Protein AF-A0A2V8M0C8-F1 (afdb_monomer)

Foldseek 3Di:
DDDDDDDPPPPPPPVPDDPPPDPPPPPQPPPPDDDPPPDPDDDDDGDDADDDPLEAEEELDPPDPVQVVVVVVVQVCCCVPPVDHHYHDDDDGQEYAYTDACPRPVQCVVCVVVVHDDPPDDDQQGWDWDDDRGYTYTHGHHD

Nearest PDB structures (foldseek):
  3edi-assembly1_A  TM=5.613E-01  e=1.002E+00  Homo sapiens
  4c1t-assembly1_A  TM=4.215E-01  e=2.223E+00  Bifidobacterium animalis subsp. lactis Bl-04
  6y3x-assembly1_A  TM=4.688E-01  e=8.395E+00  Francisella tularensis subsp. novicida

Radius of gyration: 25.69 Å; Cα contacts (8 Å, |Δi|>4): 165; chains: 1; bounding box: 78×62×47 Å

Solvent-accessible surface area (backbone atoms only — not comparable to full-atom values): 9338 Å² total; per-residue (Å²): 136,83,87,88,93,82,89,86,80,77,84,78,74,77,82,78,76,85,83,81,74,73,80,76,76,76,74,80,73,81,73,84,84,84,62,86,77,73,68,97,75,84,81,92,72,92,78,60,65,78,88,52,94,57,35,28,35,32,58,64,47,85,82,41,65,63,42,49,48,56,51,48,54,52,34,52,50,36,32,76,76,68,70,41,85,64,49,83,48,86,82,85,56,81,29,34,35,37,33,30,48,48,86,39,70,64,45,44,51,55,36,49,75,70,74,42,78,79,70,96,74,64,54,59,91,25,71,48,81,46,81,40,62,55,39,34,39,43,27,35,56,52,134

Secondary structure (DSSP, 8-state):
------SSSSSSSSSSS------------------SSPPS-----S--PPP-TTEEEEESSTT-HHHHHHHHHHHHHHHHHH-----B--S--SEEEEEEETTSHHHHHHHHHTTPPPPS---TT-EEEEE-SS-EEEEES--

pLDDT: mean 81.33, std 18.42, range [39.75, 96.88]

Sequence (143 aa):
MTATLSRTLILQTAIMCTFAFGFVSSRAQSSNIQVIPKPKQVNASDGRFEIGRDTRIVLADTKSVEDRFAAQDLIDDLKATADLALSIGKGKPRRPIVIGRLELPSVTQALRRNGVEPPATLNDEGYVLLVSPNEVVVAGSNN

Structure (mmCIF, N/CA/C/O backbone):
data_AF-A0A2V8M0C8-F1
#
_entry.id   AF-A0A2V8M0C8-F1
#
loop_
_atom_site.group_PDB
_atom_site.id
_atom_site.type_symbol
_atom_site.label_atom_id
_atom_site.label_alt_id
_atom_site.label_comp_id
_atom_site.label_asym_id
_atom_site.label_entity_id
_atom_site.label_seq_id
_atom_site.pdbx_PDB_ins_code
_atom_site.Cartn_x
_atom_site.Cartn_y
_atom_site.Cartn_z
_atom_site.occupancy
_atom_site.B_iso_or_equiv
_atom_site.auth_seq_id
_atom_site.auth_comp_id
_atom_site.auth_asym_id
_atom_site.auth_atom_id
_atom_site.pdbx_PDB_model_num
ATOM 1 N N . MET A 1 1 ? -68.019 -42.591 32.280 1.00 39.75 1 MET A N 1
ATOM 2 C CA . MET A 1 1 ? -67.398 -42.603 30.942 1.00 39.75 1 MET A CA 1
ATOM 3 C C . MET A 1 1 ? -66.961 -41.182 30.610 1.00 39.75 1 MET A C 1
ATOM 5 O O . MET A 1 1 ? -67.784 -40.284 30.679 1.00 39.75 1 MET A O 1
ATOM 9 N N . THR A 1 2 ? -65.652 -41.033 30.366 1.00 40.06 2 THR A N 1
ATOM 10 C CA . THR A 1 2 ? -64.933 -39.963 29.637 1.00 40.06 2 THR A CA 1
ATOM 11 C C . THR A 1 2 ? -65.055 -38.497 30.080 1.00 40.06 2 THR A C 1
ATOM 13 O O . THR A 1 2 ? -65.943 -37.760 29.665 1.00 40.06 2 THR A O 1
ATOM 16 N N . ALA A 1 3 ? -64.034 -38.077 30.835 1.00 46.00 3 ALA A N 1
ATOM 17 C CA . ALA A 1 3 ? -63.491 -36.719 30.893 1.00 46.00 3 ALA A CA 1
ATOM 18 C C . ALA A 1 3 ? -63.003 -36.235 29.511 1.00 46.00 3 ALA A C 1
ATOM 20 O O . ALA A 1 3 ? -62.731 -37.078 28.660 1.00 46.00 3 ALA A O 1
ATOM 21 N N . THR A 1 4 ? -62.834 -34.917 29.312 1.00 42.06 4 THR A N 1
ATOM 22 C CA . THR A 1 4 ? -61.597 -34.257 28.807 1.00 42.06 4 THR A CA 1
ATOM 23 C C . THR A 1 4 ? -61.849 -32.745 28.665 1.00 42.06 4 THR A C 1
ATOM 25 O O . THR A 1 4 ? -62.233 -32.252 27.608 1.00 42.06 4 THR A O 1
ATOM 28 N N . LEU A 1 5 ? -61.621 -31.999 29.747 1.00 52.59 5 LEU A N 1
ATOM 29 C CA . LEU A 1 5 ? -61.611 -30.534 29.791 1.00 52.59 5 LEU A CA 1
ATOM 30 C C . LEU A 1 5 ? -60.154 -30.099 29.996 1.00 52.59 5 LEU A C 1
ATOM 32 O O . LEU A 1 5 ? -59.734 -29.909 31.128 1.00 52.59 5 LEU A O 1
ATOM 36 N N . SER A 1 6 ? -59.336 -30.091 28.939 1.00 53.47 6 SER A N 1
ATOM 37 C CA . SER A 1 6 ? -57.934 -29.618 28.967 1.00 53.47 6 SER A CA 1
ATOM 38 C C . SER A 1 6 ? -57.330 -29.679 27.568 1.00 53.47 6 SER A C 1
ATOM 40 O O . SER A 1 6 ? -56.636 -30.630 27.216 1.00 53.47 6 SER A O 1
ATOM 42 N N . ARG A 1 7 ? -57.615 -28.688 26.721 1.00 49.62 7 ARG A N 1
ATOM 43 C CA . ARG A 1 7 ? -56.920 -28.591 25.428 1.00 49.62 7 ARG A CA 1
ATOM 44 C C . ARG A 1 7 ? -56.766 -27.171 24.892 1.00 49.62 7 ARG A C 1
ATOM 46 O O . ARG A 1 7 ? -56.553 -26.990 23.701 1.00 49.62 7 ARG A O 1
ATOM 53 N N . THR A 1 8 ? -56.834 -26.174 25.772 1.00 49.59 8 THR A N 1
ATOM 54 C CA . THR A 1 8 ? -56.840 -24.759 25.361 1.00 49.59 8 THR A CA 1
ATOM 55 C C . THR A 1 8 ? -55.961 -23.869 26.240 1.00 49.59 8 THR A C 1
ATOM 57 O O . THR A 1 8 ? -56.199 -22.672 26.316 1.00 49.59 8 THR A O 1
ATOM 60 N N . LEU A 1 9 ? -54.952 -24.428 26.925 1.00 48.19 9 LEU A N 1
ATOM 61 C CA . LEU A 1 9 ? -54.100 -23.631 27.823 1.00 48.19 9 LEU A CA 1
ATOM 62 C C . LEU A 1 9 ? -52.606 -24.003 27.838 1.00 48.19 9 LEU A C 1
ATOM 64 O O . LEU A 1 9 ? -51.875 -23.530 28.698 1.00 48.19 9 LEU A O 1
ATOM 68 N N . ILE A 1 10 ? -52.137 -24.835 26.900 1.00 48.81 10 ILE A N 1
ATOM 69 C CA . ILE A 1 10 ? -50.725 -25.280 26.849 1.00 48.81 10 ILE A CA 1
ATOM 70 C C . ILE A 1 10 ? -49.980 -24.727 25.617 1.00 48.81 10 ILE A C 1
ATOM 72 O O . ILE A 1 10 ? -48.761 -24.814 25.539 1.00 48.81 10 ILE A O 1
ATOM 76 N N . LEU A 1 11 ? -50.672 -24.082 24.669 1.00 41.47 11 LEU A N 1
ATOM 77 C CA . LEU A 1 11 ? -50.028 -23.584 23.444 1.00 41.47 11 LEU A CA 1
ATOM 78 C C . LEU A 1 11 ? -49.551 -22.118 23.516 1.00 41.47 11 LEU A C 1
ATOM 80 O O . LEU A 1 11 ? -48.867 -21.668 22.606 1.00 41.47 11 LEU A O 1
ATOM 84 N N . GLN A 1 12 ? -49.896 -21.358 24.563 1.00 44.31 12 GLN A N 1
ATOM 85 C CA . GLN A 1 12 ? -49.611 -19.910 24.616 1.00 44.31 12 GLN A CA 1
ATOM 86 C C . GLN A 1 12 ? -48.418 -19.510 25.499 1.00 44.31 12 GLN A C 1
ATOM 88 O O . GLN A 1 12 ? -47.977 -18.367 25.434 1.00 44.31 12 GLN A O 1
ATOM 93 N N . THR A 1 13 ? -47.840 -20.426 26.278 1.00 46.75 13 THR A N 1
ATOM 94 C CA . THR A 1 13 ? -46.754 -20.118 27.232 1.00 46.75 13 THR A CA 1
ATOM 95 C C . THR A 1 13 ? -45.347 -20.489 26.754 1.00 46.75 13 THR A C 1
ATOM 97 O O . THR A 1 13 ? -44.389 -20.283 27.490 1.00 46.75 13 THR A O 1
ATOM 100 N N . ALA A 1 14 ? -45.180 -20.963 25.514 1.00 45.12 14 ALA A N 1
ATOM 101 C CA . ALA A 1 14 ? -43.869 -21.323 24.950 1.00 45.12 14 ALA A CA 1
ATOM 102 C C . ALA A 1 14 ? -43.267 -20.266 23.996 1.00 45.12 14 ALA A C 1
ATOM 104 O O . ALA A 1 14 ? -42.253 -20.525 23.359 1.00 45.12 14 ALA A O 1
ATOM 105 N N . ILE A 1 15 ? -43.872 -19.075 23.889 1.00 50.75 15 ILE A N 1
ATOM 106 C CA . ILE A 1 15 ? -43.391 -17.963 23.032 1.00 50.75 15 ILE A CA 1
ATOM 107 C C . ILE A 1 15 ? -42.717 -16.856 23.880 1.00 50.75 15 ILE A C 1
ATOM 109 O O . ILE A 1 15 ? -42.346 -15.795 23.392 1.00 50.75 15 ILE A O 1
ATOM 113 N N . MET A 1 16 ? -42.527 -17.105 25.178 1.00 42.62 16 MET A N 1
ATOM 114 C CA . MET A 1 16 ? -42.054 -16.128 26.164 1.00 42.62 16 MET A CA 1
ATOM 115 C C . MET A 1 16 ? -40.768 -16.598 26.858 1.00 42.62 16 MET A C 1
ATOM 117 O O . MET A 1 16 ? -40.671 -16.572 28.072 1.00 42.62 16 MET A O 1
ATOM 121 N N . CYS A 1 17 ? -39.773 -17.065 26.103 1.00 42.91 17 CYS A N 1
ATOM 122 C CA . CYS A 1 17 ? -38.407 -17.231 26.607 1.00 42.91 17 CYS A CA 1
ATOM 123 C C . CYS A 1 17 ? -37.427 -17.324 25.435 1.00 42.91 17 CYS A C 1
ATOM 125 O O . CYS A 1 17 ? -37.729 -17.923 24.408 1.00 42.91 17 CYS A O 1
ATOM 127 N N . THR A 1 18 ? -36.214 -16.808 25.635 1.00 49.06 18 THR A N 1
ATOM 128 C CA . THR A 1 18 ? -35.023 -16.983 24.779 1.00 49.06 18 THR A CA 1
ATOM 129 C C . THR A 1 18 ? -34.942 -16.172 23.477 1.00 49.06 18 THR A C 1
ATOM 131 O O . THR A 1 18 ? -34.614 -16.691 22.421 1.00 49.06 18 THR A O 1
ATOM 134 N N . PHE A 1 19 ? -35.082 -14.848 23.575 1.00 46.75 19 PHE A N 1
ATOM 135 C CA . PHE A 1 19 ? -34.327 -13.933 22.701 1.00 46.75 19 PHE A CA 1
ATOM 136 C C . PHE A 1 19 ? -33.451 -12.994 23.543 1.00 46.75 19 PHE A C 1
ATOM 138 O O . PHE A 1 19 ? -33.439 -11.780 23.382 1.00 46.75 19 PHE A O 1
ATOM 145 N N . ALA A 1 20 ? -32.693 -13.573 24.478 1.00 48.53 20 ALA A N 1
ATOM 146 C CA . ALA A 1 20 ? -31.532 -12.910 25.060 1.00 48.53 20 ALA A CA 1
ATOM 147 C C . ALA A 1 20 ? -30.376 -13.014 24.052 1.00 48.53 20 ALA A C 1
ATOM 149 O O . ALA A 1 20 ? -29.411 -13.747 24.258 1.00 48.53 20 ALA A O 1
ATOM 150 N N . PHE A 1 21 ? -30.513 -12.335 22.909 1.00 48.72 21 PHE A N 1
ATOM 151 C CA . PHE A 1 21 ? -29.407 -12.154 21.977 1.00 48.72 21 PHE A CA 1
ATOM 152 C C . PHE A 1 21 ? -28.472 -11.133 22.624 1.00 48.72 21 PHE A C 1
ATOM 154 O O . PHE A 1 21 ? -28.662 -9.922 22.519 1.00 48.72 21 PHE A O 1
ATOM 161 N N . GLY A 1 22 ? -27.528 -11.642 23.416 1.00 45.94 22 GLY A N 1
ATOM 162 C CA . GLY A 1 22 ? -26.479 -10.837 24.013 1.00 45.94 22 GLY A CA 1
ATOM 163 C C . GLY A 1 22 ? -25.733 -10.114 22.902 1.00 45.94 22 GLY A C 1
ATOM 164 O O . GLY A 1 22 ? -25.060 -10.745 22.089 1.00 45.94 22 GLY A O 1
ATOM 165 N N . PHE A 1 23 ? -25.862 -8.789 22.864 1.00 52.56 23 PHE A N 1
ATOM 166 C CA . PHE A 1 23 ? -24.933 -7.939 22.140 1.00 52.56 23 PHE A CA 1
ATOM 167 C C . PHE A 1 23 ? -23.566 -8.134 22.793 1.00 52.56 23 PHE A C 1
ATOM 169 O O . PHE A 1 23 ? -23.246 -7.528 23.815 1.00 52.56 23 PHE A O 1
ATOM 176 N N . VAL A 1 24 ? -22.772 -9.045 22.233 1.00 57.25 24 VAL A N 1
ATOM 177 C CA . VAL A 1 24 ? -21.339 -9.098 22.494 1.00 57.25 24 VAL A CA 1
ATOM 178 C C . VAL A 1 24 ? -20.780 -7.804 21.921 1.00 57.25 24 VAL A C 1
ATOM 180 O O . VAL A 1 24 ? -20.574 -7.677 20.717 1.00 57.25 24 VAL A O 1
ATOM 183 N N . SER A 1 25 ? -20.599 -6.807 22.784 1.00 55.97 25 SER A N 1
ATOM 184 C CA . SER A 1 25 ? -19.828 -5.618 22.454 1.00 55.97 25 SER A CA 1
ATOM 185 C C . SER A 1 25 ? -18.397 -6.068 22.186 1.00 55.97 25 SER A C 1
ATOM 187 O O . SER A 1 25 ? -17.631 -6.307 23.122 1.00 55.97 25 SER A O 1
ATOM 189 N N . SER A 1 26 ? -18.032 -6.212 20.911 1.00 59.09 26 SER A N 1
ATOM 190 C CA . SER A 1 26 ? -16.633 -6.317 20.511 1.00 59.09 26 SER A CA 1
ATOM 191 C C . SER A 1 26 ? -15.929 -5.065 21.018 1.00 59.09 26 SER A C 1
ATOM 193 O O . SER A 1 26 ? -16.155 -3.969 20.508 1.00 59.09 26 SER A O 1
ATOM 195 N N . ARG A 1 27 ? -15.114 -5.203 22.069 1.00 50.19 27 ARG A N 1
ATOM 196 C CA . ARG A 1 27 ? -14.213 -4.130 22.490 1.00 50.19 27 ARG A CA 1
ATOM 197 C C . ARG A 1 27 ? -13.295 -3.839 21.310 1.00 50.19 27 ARG A C 1
ATOM 199 O O . ARG A 1 27 ? -12.479 -4.688 20.958 1.00 50.19 27 ARG A O 1
ATOM 206 N N . ALA A 1 28 ? -13.444 -2.658 20.713 1.00 53.03 28 ALA A N 1
ATOM 207 C CA . ALA A 1 28 ? -12.452 -2.101 19.812 1.00 53.03 28 ALA A CA 1
ATOM 208 C C . ALA A 1 28 ? -11.118 -2.095 20.566 1.00 53.03 28 ALA A C 1
ATOM 210 O O . ALA A 1 28 ? -10.932 -1.384 21.556 1.00 53.03 28 ALA A O 1
ATOM 211 N N . GLN A 1 29 ? -10.226 -2.998 20.178 1.00 51.94 29 GLN A N 1
ATOM 212 C CA . GLN A 1 29 ? -8.886 -3.052 20.721 1.00 51.94 29 GLN A CA 1
ATOM 213 C C . GLN A 1 29 ? -8.153 -1.871 20.097 1.00 51.94 29 GLN A C 1
ATOM 215 O O . GLN A 1 29 ? -7.758 -1.955 18.938 1.00 51.94 29 GLN A O 1
ATOM 220 N N . SER A 1 30 ? -8.033 -0.758 20.831 1.00 51.03 30 SER A N 1
ATOM 221 C CA . SER A 1 30 ? -7.221 0.382 20.400 1.00 51.03 30 SER A CA 1
ATOM 222 C C . SER A 1 30 ? -5.801 -0.106 20.144 1.00 51.03 30 SER A C 1
ATOM 224 O O . SER A 1 30 ? -5.008 -0.282 21.070 1.00 51.03 30 SER A O 1
ATOM 226 N N . SER A 1 31 ? -5.487 -0.369 18.881 1.00 61.66 31 SER A N 1
ATOM 227 C CA . SER A 1 31 ? -4.138 -0.666 18.440 1.00 61.66 31 SER A CA 1
ATOM 228 C C . SER A 1 31 ? -3.320 0.605 18.621 1.00 61.66 31 SER A C 1
ATOM 230 O O . SER A 1 31 ? -3.578 1.612 17.961 1.00 61.66 31 SER A O 1
ATOM 232 N N . ASN A 1 32 ? -2.357 0.582 19.540 1.00 74.62 32 ASN A N 1
ATOM 233 C CA . ASN A 1 32 ? -1.359 1.637 19.641 1.00 74.62 32 ASN A CA 1
ATOM 234 C C . ASN A 1 32 ? -0.449 1.524 18.405 1.00 74.62 32 ASN A C 1
ATOM 236 O O . ASN A 1 32 ? 0.434 0.671 18.355 1.00 74.62 32 ASN A O 1
ATOM 240 N N . ILE A 1 33 ? -0.756 2.298 17.360 1.00 83.81 33 ILE A N 1
ATOM 241 C CA . ILE A 1 33 ? 0.000 2.305 16.104 1.00 83.81 33 ILE A CA 1
ATOM 242 C C . ILE A 1 33 ? 1.272 3.128 16.331 1.00 83.81 33 ILE A C 1
ATOM 244 O O . ILE A 1 33 ? 1.219 4.357 16.395 1.00 83.81 33 ILE A O 1
ATOM 248 N N . GLN A 1 34 ? 2.415 2.450 16.449 1.00 89.56 34 GLN A N 1
ATOM 249 C CA . GLN A 1 34 ? 3.726 3.082 16.567 1.00 89.56 34 GLN A CA 1
ATOM 250 C C . GLN A 1 34 ? 4.455 3.023 15.221 1.00 89.56 34 GLN A C 1
ATOM 252 O O . GLN A 1 34 ? 4.838 1.952 14.763 1.00 89.56 34 GLN A O 1
ATOM 257 N N . VAL A 1 35 ? 4.657 4.186 14.599 1.00 89.00 35 VAL A N 1
ATOM 258 C CA . VAL A 1 35 ? 5.412 4.340 13.345 1.00 89.00 35 VAL A CA 1
ATOM 259 C C . VAL A 1 35 ? 6.532 5.350 13.574 1.00 89.00 35 VAL A C 1
ATOM 261 O O . VAL A 1 35 ? 6.305 6.402 14.180 1.00 89.00 35 VAL A O 1
ATOM 264 N N . ILE A 1 36 ? 7.742 5.008 13.125 1.00 90.62 36 ILE A N 1
ATOM 265 C CA . ILE A 1 36 ? 8.953 5.822 13.261 1.00 90.62 36 ILE A CA 1
ATOM 266 C C . ILE A 1 36 ? 9.601 5.949 11.871 1.00 90.62 36 ILE A C 1
ATOM 268 O O . ILE A 1 36 ? 9.871 4.914 11.265 1.00 90.62 36 ILE A O 1
ATOM 272 N N . PRO A 1 37 ? 9.893 7.168 11.375 1.00 88.56 37 PRO A N 1
ATOM 273 C CA . PRO A 1 37 ? 9.579 8.475 11.962 1.00 88.56 37 PRO A CA 1
ATOM 274 C C . PRO A 1 37 ? 8.077 8.717 12.157 1.00 88.56 37 PRO A C 1
ATOM 276 O O . PRO A 1 37 ? 7.244 8.087 11.508 1.00 88.56 37 PRO A O 1
ATOM 279 N N . LYS A 1 38 ? 7.724 9.634 13.070 1.00 89.94 38 LYS A N 1
ATOM 280 C CA . LYS A 1 38 ? 6.318 9.919 13.376 1.00 89.94 38 LYS A CA 1
ATOM 281 C C . LYS A 1 38 ? 5.620 10.498 12.130 1.00 89.94 38 LYS A C 1
ATOM 283 O O . LYS A 1 38 ? 6.058 11.539 11.638 1.00 89.94 38 LYS A O 1
ATOM 288 N N . PRO A 1 39 ? 4.526 9.886 11.648 1.00 90.25 39 PRO A N 1
ATOM 289 C CA . PRO A 1 39 ? 3.759 10.412 10.521 1.00 90.25 39 PRO A CA 1
ATOM 290 C C . PRO A 1 39 ? 3.132 11.774 10.843 1.00 90.25 39 PRO A C 1
ATOM 292 O O . PRO A 1 39 ? 2.790 12.064 11.994 1.00 90.25 39 PRO A O 1
ATOM 295 N N . LYS A 1 40 ? 2.932 12.602 9.807 1.00 89.88 40 LYS A N 1
ATOM 296 C CA . LYS A 1 40 ? 2.306 13.931 9.941 1.00 89.88 40 LYS A CA 1
ATOM 297 C C . LYS A 1 40 ? 0.890 13.845 10.518 1.00 89.88 40 LYS A C 1
ATOM 299 O O . LYS A 1 40 ? 0.505 14.688 11.323 1.00 89.88 40 LYS A O 1
ATOM 304 N N . GLN A 1 41 ? 0.123 12.843 10.096 1.00 89.44 41 GLN A N 1
ATOM 305 C CA . GLN A 1 41 ? -1.252 12.605 10.528 1.00 89.44 41 GLN A CA 1
ATOM 306 C C . GLN A 1 41 ? -1.517 11.099 10.592 1.00 89.44 41 GLN A C 1
ATOM 308 O O . GLN A 1 41 ? -1.035 10.350 9.744 1.00 89.44 41 GLN A O 1
ATOM 313 N N . VAL A 1 42 ? -2.284 10.665 11.594 1.00 90.56 42 VAL A N 1
ATOM 314 C CA . VAL A 1 42 ? -2.775 9.286 11.734 1.00 90.56 42 VAL A CA 1
ATOM 315 C C . VAL A 1 42 ? -4.205 9.349 12.227 1.00 90.56 42 VAL A C 1
ATOM 317 O O . VAL A 1 42 ? -4.464 9.918 13.284 1.00 90.56 42 VAL A O 1
ATOM 320 N N . ASN A 1 43 ? -5.104 8.715 11.483 1.00 89.69 43 ASN A N 1
ATOM 321 C CA . ASN A 1 43 ? -6.489 8.518 11.881 1.00 89.69 43 ASN A CA 1
ATOM 322 C C . ASN A 1 43 ? -6.726 7.013 12.002 1.00 89.69 43 ASN A C 1
ATOM 324 O O . ASN A 1 43 ? -6.831 6.314 10.996 1.00 89.69 43 ASN A O 1
ATOM 328 N N . ALA A 1 44 ? -6.756 6.506 13.235 1.00 88.75 44 ALA A N 1
ATOM 329 C CA . ALA A 1 44 ? -7.124 5.119 13.484 1.00 88.75 44 ALA A CA 1
ATOM 330 C C . ALA A 1 44 ? -8.636 4.958 13.278 1.00 88.75 44 ALA A C 1
ATOM 332 O O . ALA A 1 44 ? -9.421 5.765 13.774 1.00 88.75 44 ALA A O 1
ATOM 333 N N . SER A 1 45 ? -9.029 3.922 12.543 1.00 84.50 45 SER A N 1
ATOM 334 C CA . SER A 1 45 ? -10.427 3.542 12.348 1.00 84.50 45 SER A CA 1
ATOM 335 C C . SER A 1 45 ? -10.643 2.112 12.824 1.00 84.50 45 SER A C 1
ATOM 337 O O . SER A 1 45 ? -9.694 1.331 12.928 1.00 84.50 45 S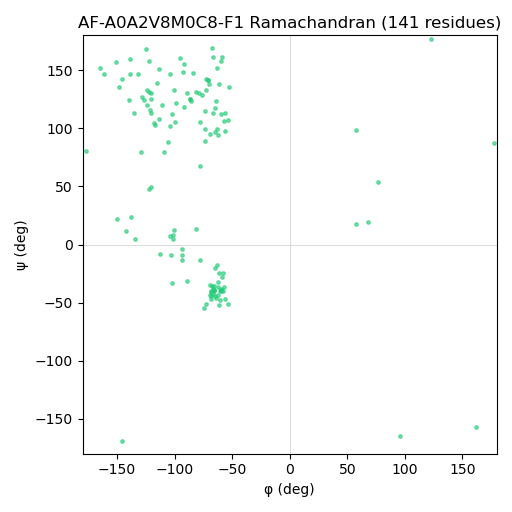ER A O 1
ATOM 339 N N . ASP A 1 46 ? -11.893 1.780 13.135 1.00 84.00 46 ASP A N 1
ATOM 340 C CA . ASP A 1 46 ? -12.261 0.419 13.494 1.00 84.00 46 ASP A CA 1
ATOM 341 C C . ASP A 1 46 ? -12.214 -0.499 12.267 1.00 84.00 46 ASP A C 1
ATOM 343 O O . ASP A 1 46 ? -12.624 -0.136 11.163 1.00 84.00 46 ASP A O 1
ATOM 347 N N . GLY A 1 47 ? -11.754 -1.729 12.482 1.00 86.25 47 GLY A N 1
ATOM 348 C CA . GLY A 1 47 ? -11.678 -2.759 11.452 1.00 86.25 47 GLY A CA 1
ATOM 349 C C . GLY A 1 47 ? -10.269 -3.309 11.261 1.00 86.25 47 GLY A C 1
ATOM 350 O O . GLY A 1 47 ? -9.309 -2.900 11.909 1.00 86.25 47 GLY A O 1
ATOM 351 N N . ARG A 1 48 ? -10.156 -4.305 10.381 1.00 90.69 48 ARG A N 1
ATOM 352 C CA . ARG A 1 48 ? -8.892 -4.980 10.080 1.00 90.69 48 ARG A CA 1
ATOM 353 C C . ARG A 1 48 ? -8.867 -5.445 8.635 1.00 90.69 48 ARG A C 1
ATOM 355 O O . ARG A 1 48 ? -9.820 -6.065 8.168 1.00 90.69 48 ARG A O 1
ATOM 362 N N . PHE A 1 49 ? -7.745 -5.214 7.967 1.00 93.38 49 PHE A N 1
ATOM 363 C CA . PHE A 1 49 ? -7.412 -5.909 6.733 1.00 93.38 49 PHE A CA 1
ATOM 364 C C . PHE A 1 49 ? -6.728 -7.235 7.074 1.00 93.38 49 PHE A C 1
ATOM 366 O O . PHE A 1 49 ? -5.728 -7.251 7.790 1.00 93.38 49 PHE A O 1
ATOM 373 N N . GLU A 1 50 ? -7.265 -8.350 6.588 1.00 93.31 50 GLU A N 1
ATOM 374 C CA . GLU A 1 50 ? -6.615 -9.653 6.719 1.00 93.31 50 GLU A CA 1
ATOM 375 C C . GLU A 1 50 ? -5.917 -9.990 5.407 1.00 93.31 50 GLU A C 1
ATOM 377 O O . GLU A 1 50 ? -6.483 -9.859 4.319 1.00 93.31 50 GLU A O 1
ATOM 382 N N . ILE A 1 51 ? -4.672 -10.427 5.526 1.00 93.44 51 ILE A N 1
ATOM 383 C CA . ILE A 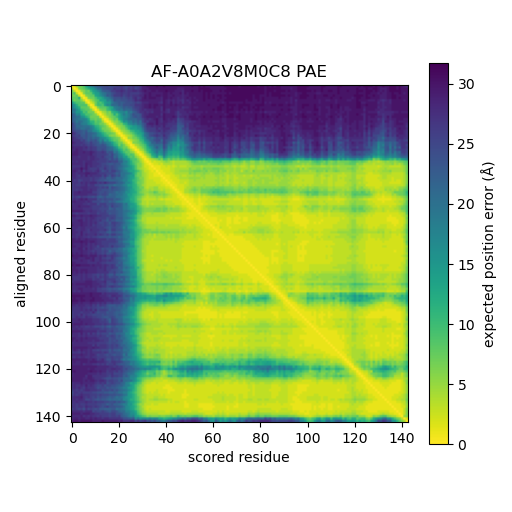1 51 ? -3.858 -10.830 4.392 1.00 93.44 51 ILE A CA 1
ATOM 384 C C . ILE A 1 51 ? -4.058 -12.334 4.207 1.00 93.44 51 ILE A C 1
ATOM 386 O O . ILE A 1 51 ? -3.775 -13.118 5.112 1.00 93.44 51 ILE A O 1
ATOM 390 N N . GLY A 1 52 ? -4.581 -12.732 3.049 1.00 90.00 52 GLY A N 1
ATOM 391 C CA . GLY A 1 52 ? -4.937 -14.114 2.747 1.00 90.00 52 GLY A CA 1
ATOM 392 C C . GLY A 1 52 ? -4.713 -14.479 1.282 1.00 90.00 52 GLY A C 1
ATOM 393 O O . GLY A 1 52 ? -4.112 -13.737 0.509 1.00 90.00 52 GLY A O 1
ATOM 394 N N . ARG A 1 53 ? -5.219 -15.649 0.876 1.00 87.31 53 ARG A N 1
ATOM 395 C CA . ARG A 1 53 ? -5.046 -16.176 -0.495 1.00 87.31 53 ARG A CA 1
ATOM 396 C C . ARG A 1 53 ? -5.737 -15.330 -1.572 1.00 87.31 53 ARG A C 1
ATOM 398 O O . ARG A 1 53 ? -5.419 -15.457 -2.751 1.00 87.31 53 ARG A O 1
ATOM 405 N N . ASP A 1 54 ? -6.713 -14.519 -1.183 1.00 89.81 54 ASP A N 1
ATOM 406 C CA . ASP A 1 54 ? -7.465 -13.611 -2.047 1.00 89.81 54 ASP A CA 1
ATOM 407 C C . ASP A 1 54 ? -6.876 -12.190 -2.095 1.00 89.81 54 ASP A C 1
ATOM 409 O O . ASP A 1 54 ? -7.351 -11.351 -2.872 1.00 89.81 54 ASP A O 1
ATOM 413 N N . THR A 1 55 ? -5.827 -11.939 -1.308 1.00 94.75 55 THR A N 1
ATOM 414 C CA . THR A 1 55 ? -5.067 -10.694 -1.318 1.00 94.75 55 THR A CA 1
ATOM 415 C C . THR A 1 55 ? -4.106 -10.671 -2.499 1.00 94.75 55 THR A C 1
ATOM 417 O O . THR A 1 55 ? -3.353 -11.618 -2.730 1.00 94.75 55 THR A O 1
ATOM 420 N N . ARG A 1 56 ? -4.110 -9.573 -3.261 1.00 95.94 56 ARG A N 1
ATOM 421 C CA . ARG A 1 56 ? -3.128 -9.347 -4.332 1.00 95.94 56 ARG A CA 1
ATOM 422 C C . ARG A 1 56 ? -2.653 -7.911 -4.359 1.00 95.94 56 ARG A C 1
ATOM 424 O O . ARG A 1 56 ? -3.442 -6.999 -4.120 1.00 95.94 56 ARG A O 1
ATOM 431 N N . ILE A 1 57 ? -1.392 -7.732 -4.739 1.00 96.62 57 ILE A N 1
ATOM 432 C CA . ILE A 1 57 ? -0.839 -6.409 -5.007 1.00 96.62 57 ILE A CA 1
ATOM 433 C C . ILE A 1 57 ? -1.234 -5.990 -6.423 1.00 96.62 57 ILE A C 1
ATOM 435 O O . ILE A 1 57 ? -1.087 -6.763 -7.375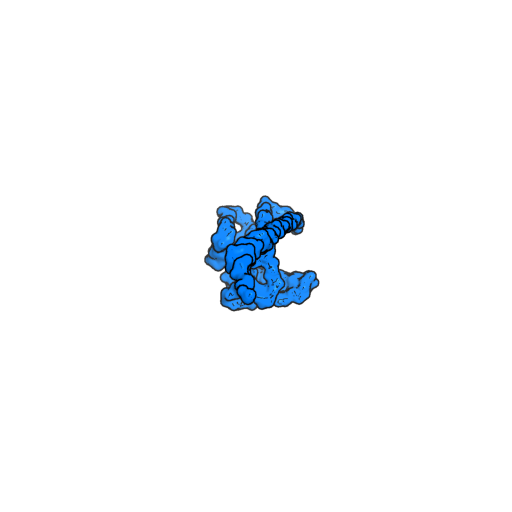 1.00 96.62 57 ILE A O 1
ATOM 439 N N . VAL A 1 58 ? -1.753 -4.772 -6.552 1.00 96.25 58 VAL A N 1
ATOM 440 C CA . VAL A 1 58 ? -2.168 -4.156 -7.812 1.00 96.25 58 VAL A CA 1
ATOM 441 C C . VAL A 1 58 ? -1.368 -2.875 -7.996 1.00 96.25 58 VAL A C 1
ATOM 443 O O .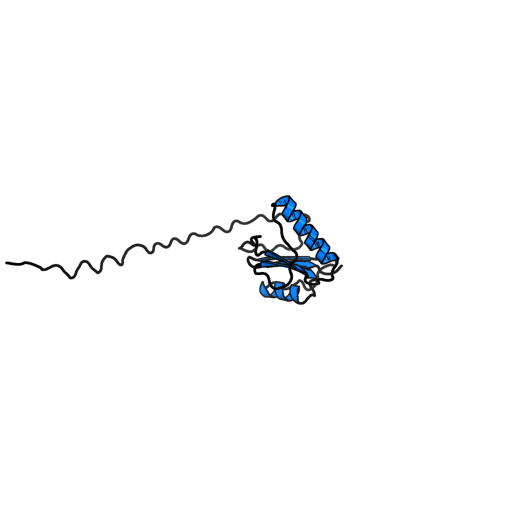 VAL A 1 58 ? -1.552 -1.911 -7.258 1.00 96.25 58 VAL A O 1
ATOM 446 N N . LEU A 1 59 ? -0.496 -2.861 -9.002 1.00 95.88 59 LEU A N 1
ATOM 447 C CA . LEU A 1 59 ? 0.230 -1.650 -9.377 1.00 95.88 59 LEU A CA 1
ATOM 448 C C . LEU A 1 59 ? -0.710 -0.719 -10.140 1.00 95.88 59 LEU A C 1
ATOM 450 O O . LEU A 1 59 ? -1.348 -1.141 -11.111 1.00 95.88 59 LEU A O 1
ATOM 454 N N . ALA A 1 60 ? -0.782 0.536 -9.714 1.00 94.12 60 ALA A N 1
ATOM 455 C CA . ALA A 1 60 ? -1.529 1.569 -10.411 1.00 94.12 60 ALA A CA 1
ATOM 456 C C . ALA A 1 60 ? -0.905 1.863 -11.781 1.00 94.12 60 ALA A C 1
ATOM 458 O O . ALA A 1 60 ? -1.637 2.002 -12.761 1.00 94.12 60 ALA A O 1
ATOM 459 N N . ASP A 1 61 ? 0.430 1.866 -11.859 1.00 93.50 61 ASP A N 1
ATOM 460 C CA . ASP A 1 61 ? 1.187 1.897 -13.104 1.00 93.50 61 ASP A CA 1
ATOM 461 C C . ASP A 1 61 ? 2.051 0.636 -13.246 1.00 93.50 61 ASP A C 1
ATOM 463 O O . ASP A 1 61 ? 3.107 0.480 -12.640 1.00 93.50 61 ASP A O 1
ATOM 467 N N . THR A 1 62 ? 1.623 -0.288 -14.108 1.00 91.75 62 THR A N 1
ATOM 468 C CA . THR A 1 62 ? 2.354 -1.548 -14.344 1.00 91.75 62 THR A CA 1
ATOM 469 C C . THR A 1 62 ? 3.755 -1.368 -14.939 1.00 91.75 62 THR A C 1
ATOM 471 O O . THR A 1 62 ? 4.547 -2.318 -14.911 1.00 91.75 62 THR A O 1
ATOM 474 N N . LYS A 1 63 ? 4.051 -0.193 -15.509 1.00 93.50 63 LYS A N 1
ATOM 475 C CA . LYS A 1 63 ? 5.352 0.136 -16.099 1.00 93.50 63 LYS A CA 1
ATOM 476 C C . LYS A 1 63 ? 6.282 0.832 -15.109 1.00 93.50 63 LYS A C 1
ATOM 478 O O . LYS A 1 63 ? 7.475 0.902 -15.389 1.00 93.50 63 LYS A O 1
ATOM 483 N N . SER A 1 64 ? 5.763 1.301 -13.975 1.00 93.75 64 SER A N 1
ATOM 484 C CA . SER A 1 64 ? 6.567 1.930 -12.932 1.00 93.75 64 SER A CA 1
ATOM 485 C C . SER A 1 64 ? 7.528 0.904 -12.331 1.00 93.75 64 SER A C 1
ATOM 487 O O . SER A 1 64 ? 7.121 -0.130 -11.790 1.00 93.75 64 SER A O 1
ATOM 489 N N . VAL A 1 65 ? 8.826 1.170 -12.479 1.00 94.00 65 VAL A N 1
ATOM 490 C CA . VAL A 1 65 ? 9.885 0.366 -11.854 1.00 94.00 65 VAL A CA 1
ATOM 491 C C . VAL A 1 65 ? 9.867 0.579 -10.343 1.00 94.00 65 VAL A C 1
ATOM 493 O O . VAL A 1 65 ? 10.060 -0.372 -9.595 1.00 94.00 65 VAL A O 1
ATOM 496 N N . GLU A 1 66 ? 9.552 1.793 -9.905 1.00 91.94 66 GLU A N 1
ATOM 497 C CA . GLU A 1 66 ? 9.474 2.182 -8.498 1.00 91.94 66 GLU A CA 1
ATOM 498 C C . GLU A 1 66 ? 8.296 1.509 -7.790 1.00 91.94 66 GLU A C 1
ATOM 500 O O . GLU A 1 66 ? 8.489 0.885 -6.750 1.00 91.94 66 GLU A O 1
ATOM 505 N N . ASP A 1 67 ? 7.100 1.511 -8.393 1.00 94.25 67 ASP A N 1
ATOM 506 C CA . ASP A 1 67 ? 5.929 0.827 -7.820 1.00 94.25 67 ASP A CA 1
ATOM 507 C C . ASP A 1 67 ? 6.190 -0.682 -7.722 1.00 94.25 67 ASP A C 1
ATOM 509 O O . ASP A 1 67 ? 5.769 -1.345 -6.775 1.00 94.25 67 ASP A O 1
ATOM 513 N N . ARG A 1 68 ? 6.897 -1.242 -8.713 1.00 95.75 68 ARG A N 1
ATOM 514 C CA . ARG A 1 68 ? 7.295 -2.652 -8.717 1.00 95.75 68 ARG A CA 1
ATOM 515 C C . ARG A 1 68 ? 8.329 -2.950 -7.638 1.00 95.75 68 ARG A C 1
ATOM 517 O O . ARG A 1 68 ? 8.229 -4.002 -7.018 1.00 95.75 68 ARG A O 1
ATOM 524 N N . PHE A 1 69 ? 9.295 -2.060 -7.436 1.00 94.94 69 PHE A N 1
ATOM 525 C CA . PHE A 1 69 ? 10.282 -2.176 -6.372 1.00 94.94 69 PHE A CA 1
ATOM 526 C C . PHE A 1 69 ? 9.596 -2.151 -5.003 1.00 94.94 69 PHE A C 1
ATOM 528 O O . PHE A 1 69 ? 9.742 -3.105 -4.249 1.00 94.94 69 PHE A O 1
ATOM 535 N N . ALA A 1 70 ? 8.746 -1.155 -4.737 1.00 94.06 70 ALA A N 1
ATOM 536 C CA . ALA A 1 70 ? 7.982 -1.057 -3.492 1.00 94.06 70 ALA A CA 1
ATOM 537 C C . ALA A 1 70 ? 7.062 -2.272 -3.263 1.00 94.06 70 ALA A C 1
ATOM 539 O O . ALA A 1 70 ? 6.920 -2.763 -2.145 1.00 94.06 70 ALA A O 1
ATOM 540 N N . ALA A 1 71 ? 6.443 -2.792 -4.326 1.00 96.19 71 ALA A N 1
ATOM 541 C CA . ALA A 1 71 ? 5.644 -4.008 -4.244 1.00 96.19 71 ALA A CA 1
ATOM 542 C C . ALA A 1 71 ? 6.478 -5.249 -3.914 1.00 96.19 71 ALA A C 1
ATOM 544 O O . ALA A 1 71 ? 6.006 -6.105 -3.169 1.00 96.19 71 ALA A O 1
ATOM 545 N N . GLN A 1 72 ? 7.677 -5.369 -4.488 1.00 96.81 72 GLN A N 1
ATOM 546 C CA . GLN A 1 72 ? 8.563 -6.497 -4.225 1.00 96.81 72 GLN A CA 1
ATOM 547 C C . GLN A 1 72 ? 9.112 -6.443 -2.799 1.00 96.81 72 GLN A C 1
ATOM 549 O O . GLN A 1 72 ? 9.057 -7.454 -2.111 1.00 96.81 72 GLN A O 1
ATOM 554 N N . ASP A 1 73 ? 9.524 -5.262 -2.341 1.00 96.19 73 ASP A N 1
ATOM 555 C CA . ASP A 1 73 ? 9.982 -5.016 -0.971 1.00 96.19 73 ASP A CA 1
ATOM 556 C C . ASP A 1 73 ? 8.911 -5.435 0.052 1.00 96.19 73 ASP A C 1
ATOM 558 O O . ASP A 1 73 ? 9.158 -6.246 0.940 1.00 96.19 73 ASP A O 1
ATOM 562 N N . LEU A 1 74 ? 7.652 -5.031 -0.174 1.00 95.44 74 LEU A N 1
ATOM 563 C CA . LEU A 1 74 ? 6.519 -5.466 0.648 1.00 95.44 74 LEU A CA 1
ATOM 564 C C . LEU A 1 74 ? 6.300 -6.991 0.622 1.00 95.44 74 LEU A C 1
ATOM 566 O O . LEU A 1 74 ? 5.931 -7.579 1.641 1.00 95.44 74 LEU A O 1
ATOM 570 N N . ILE A 1 75 ? 6.456 -7.643 -0.535 1.00 95.88 75 ILE A N 1
ATOM 571 C CA . ILE A 1 75 ? 6.317 -9.106 -0.648 1.00 95.88 75 ILE A CA 1
ATOM 572 C C . ILE A 1 75 ? 7.397 -9.802 0.176 1.00 95.88 75 ILE A C 1
ATOM 574 O O . ILE A 1 75 ? 7.087 -10.746 0.908 1.00 95.88 75 ILE A O 1
ATOM 578 N N . ASP A 1 76 ? 8.637 -9.342 0.052 1.00 96.62 76 ASP A N 1
ATOM 579 C CA . ASP A 1 76 ? 9.790 -9.936 0.716 1.00 96.62 76 ASP A CA 1
ATOM 580 C C . ASP A 1 76 ? 9.681 -9.757 2.238 1.00 96.62 76 ASP A C 1
ATOM 582 O O . ASP A 1 76 ? 9.836 -10.730 2.982 1.00 96.62 76 ASP A O 1
ATOM 586 N N . ASP A 1 77 ? 9.264 -8.576 2.703 1.00 95.69 77 ASP A N 1
ATOM 587 C CA . ASP A 1 77 ? 9.007 -8.290 4.118 1.00 95.69 77 ASP A CA 1
ATOM 588 C C . ASP A 1 77 ? 7.883 -9.149 4.706 1.00 95.69 77 ASP A C 1
ATOM 590 O O . ASP A 1 77 ? 8.010 -9.693 5.810 1.00 95.69 77 ASP A O 1
ATOM 594 N N . LEU A 1 78 ? 6.773 -9.318 3.979 1.00 94.50 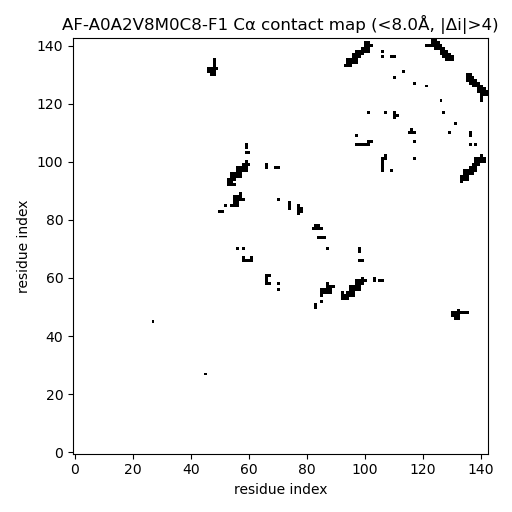78 LEU A N 1
ATOM 595 C CA . LEU A 1 78 ? 5.664 -10.173 4.416 1.00 94.50 78 LEU A CA 1
ATOM 596 C C . LEU A 1 78 ? 6.070 -11.646 4.467 1.00 94.50 78 LEU A C 1
ATOM 598 O O . LEU A 1 78 ? 5.639 -12.377 5.368 1.00 94.50 78 LEU A O 1
ATOM 602 N N . LYS A 1 79 ? 6.920 -12.079 3.532 1.00 94.81 79 LYS A N 1
ATOM 603 C CA . LYS A 1 79 ? 7.462 -13.433 3.529 1.00 94.81 79 LYS A CA 1
ATOM 604 C C . LYS A 1 79 ? 8.408 -13.648 4.706 1.00 94.81 79 LYS A C 1
ATOM 606 O O . LYS A 1 79 ? 8.289 -14.663 5.385 1.00 94.81 79 LYS A O 1
ATOM 611 N N . ALA A 1 80 ? 9.294 -12.695 4.983 1.00 96.31 80 ALA A N 1
ATOM 612 C CA . ALA A 1 80 ? 10.247 -12.773 6.084 1.00 96.31 80 ALA A CA 1
ATOM 613 C C . ALA A 1 80 ? 9.568 -12.697 7.463 1.00 96.31 80 ALA A C 1
ATOM 615 O O . ALA A 1 80 ? 9.939 -13.430 8.378 1.00 96.31 80 ALA A O 1
ATOM 616 N N . THR A 1 81 ? 8.558 -11.836 7.612 1.00 93.94 81 THR A N 1
ATOM 617 C CA . THR A 1 81 ? 7.950 -11.527 8.917 1.00 93.94 81 THR A CA 1
ATOM 618 C C . THR A 1 81 ? 6.793 -12.457 9.280 1.00 93.94 81 THR A C 1
ATOM 620 O O . THR A 1 81 ? 6.561 -12.722 10.459 1.00 93.94 81 THR A O 1
ATOM 623 N N . ALA A 1 82 ? 6.042 -12.947 8.289 1.00 91.81 82 ALA A N 1
ATOM 624 C CA . ALA A 1 82 ? 4.798 -13.687 8.517 1.00 91.81 82 ALA A CA 1
ATOM 625 C C . ALA A 1 82 ? 4.663 -14.973 7.681 1.00 91.81 82 ALA A C 1
ATOM 627 O O . ALA A 1 82 ? 3.608 -15.605 7.716 1.00 91.81 82 ALA A O 1
ATOM 628 N N . ASP A 1 83 ? 5.692 -15.354 6.915 1.00 93.12 83 ASP A N 1
ATOM 629 C CA . ASP A 1 83 ? 5.679 -16.484 5.970 1.00 93.12 83 ASP A CA 1
ATOM 630 C C . ASP A 1 83 ? 4.581 -16.393 4.882 1.00 93.12 83 ASP A C 1
ATOM 632 O O . ASP A 1 83 ? 4.256 -17.365 4.193 1.00 93.12 83 ASP A O 1
ATOM 636 N N . LEU A 1 84 ? 4.022 -15.196 4.670 1.00 92.44 84 LEU A N 1
ATOM 637 C CA . LEU A 1 84 ? 2.949 -14.953 3.708 1.00 92.44 84 LEU A CA 1
ATOM 638 C C . LEU A 1 84 ? 3.522 -14.667 2.319 1.00 92.44 84 LEU A C 1
ATOM 640 O O . LEU A 1 84 ? 4.314 -13.751 2.133 1.00 92.44 84 LEU A O 1
ATOM 644 N N . ALA A 1 85 ? 3.076 -15.429 1.320 1.00 88.88 85 ALA A N 1
ATOM 645 C CA . ALA A 1 85 ? 3.444 -15.212 -0.075 1.00 88.88 85 ALA A CA 1
ATOM 646 C C . ALA A 1 85 ? 2.331 -14.450 -0.810 1.00 88.88 85 ALA A C 1
ATOM 648 O O . ALA A 1 85 ? 1.288 -15.023 -1.139 1.00 88.88 85 ALA A O 1
ATOM 649 N N . LEU A 1 86 ? 2.558 -13.164 -1.080 1.00 92.44 86 LEU A N 1
ATOM 650 C CA . LEU A 1 86 ? 1.711 -12.363 -1.964 1.00 92.44 86 LEU A CA 1
ATOM 651 C C . LEU A 1 86 ? 2.270 -12.339 -3.387 1.00 92.44 86 LEU A C 1
ATOM 653 O O . LEU A 1 86 ? 3.439 -12.616 -3.631 1.00 92.44 86 LEU A O 1
ATOM 657 N N . SER A 1 87 ? 1.407 -12.008 -4.346 1.00 93.38 87 SER A N 1
ATOM 658 C CA . SER A 1 87 ? 1.801 -11.854 -5.745 1.00 93.38 87 SER A CA 1
ATOM 659 C C . SER A 1 87 ? 1.259 -10.558 -6.327 1.00 93.38 87 SER A C 1
ATOM 661 O O . SER A 1 87 ? 0.156 -10.107 -5.988 1.00 93.38 87 SER A O 1
ATOM 663 N N . ILE A 1 88 ? 2.038 -9.983 -7.242 1.00 94.56 88 ILE A N 1
ATOM 664 C CA . ILE A 1 88 ? 1.587 -8.888 -8.094 1.00 94.56 88 ILE A CA 1
ATOM 665 C C . ILE A 1 88 ? 0.642 -9.483 -9.137 1.00 94.56 88 ILE A C 1
ATOM 667 O O . ILE A 1 88 ? 1.033 -10.306 -9.968 1.00 94.56 88 ILE A O 1
ATOM 671 N N . GLY A 1 89 ? -0.626 -9.091 -9.070 1.00 87.12 89 GLY A N 1
ATOM 672 C CA . GLY A 1 89 ? -1.688 -9.637 -9.901 1.00 87.12 89 GLY A CA 1
ATOM 673 C C . GLY A 1 89 ? -2.256 -8.615 -10.871 1.00 87.12 89 GLY A C 1
ATOM 674 O O . GLY A 1 89 ? -2.325 -7.424 -10.587 1.00 87.12 89 GLY A O 1
ATOM 675 N N . LYS A 1 90 ? -2.744 -9.106 -12.012 1.00 78.31 90 LYS A N 1
ATOM 676 C CA . LYS A 1 90 ? -3.638 -8.340 -12.888 1.00 78.31 90 LYS A CA 1
ATOM 677 C C . LYS A 1 90 ? -5.098 -8.619 -12.522 1.00 78.31 90 LYS A C 1
ATOM 679 O O . LYS A 1 90 ? -5.424 -9.697 -12.018 1.00 78.31 90 LYS A O 1
ATOM 684 N N . GLY A 1 91 ? -5.973 -7.668 -12.836 1.00 79.69 91 GLY A N 1
ATOM 685 C CA . GLY A 1 91 ? -7.419 -7.784 -12.649 1.00 79.69 91 GLY A CA 1
AT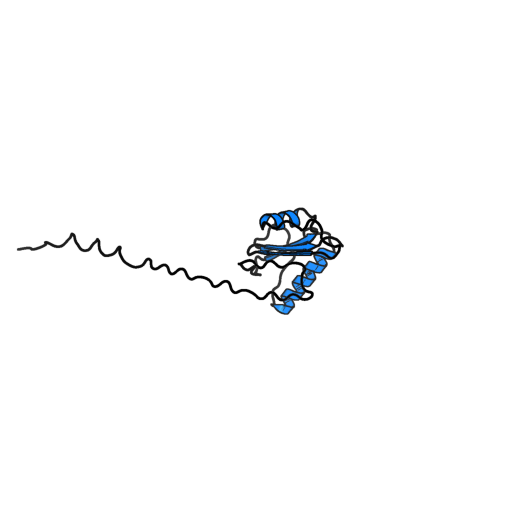OM 686 C C . GLY A 1 91 ? -7.918 -7.167 -11.343 1.00 79.69 91 GLY A C 1
ATOM 687 O O . GLY A 1 91 ? -7.224 -6.376 -10.712 1.00 79.69 91 GLY A O 1
ATOM 688 N N . LYS A 1 92 ? -9.151 -7.513 -10.962 1.00 82.75 92 LYS A N 1
ATOM 689 C CA . LYS A 1 92 ? -9.836 -6.974 -9.780 1.00 82.75 92 LYS A CA 1
ATOM 690 C C . LYS A 1 92 ? -9.859 -8.033 -8.669 1.00 82.75 92 LYS A C 1
ATOM 692 O O . LYS A 1 92 ? -10.789 -8.842 -8.643 1.00 82.75 92 LYS A O 1
ATOM 697 N N . PRO A 1 93 ? -8.832 -8.105 -7.801 1.00 88.25 93 PRO A N 1
ATOM 698 C CA . PRO A 1 93 ? -8.851 -9.031 -6.674 1.00 88.25 93 PRO A CA 1
ATOM 699 C C . PRO A 1 93 ? -9.945 -8.630 -5.677 1.00 88.25 93 PRO A C 1
ATOM 701 O O . PRO A 1 93 ? -10.419 -7.493 -5.681 1.00 88.25 93 PRO A O 1
ATOM 704 N N . ARG A 1 94 ? -10.339 -9.568 -4.809 1.00 90.75 94 ARG A N 1
ATOM 705 C CA . ARG A 1 94 ? -11.315 -9.287 -3.744 1.00 90.75 94 ARG A CA 1
ATOM 706 C C . ARG A 1 94 ? -10.742 -8.333 -2.700 1.00 90.75 94 ARG A C 1
ATOM 708 O O . ARG A 1 94 ? -11.482 -7.502 -2.190 1.00 90.75 94 ARG A O 1
ATOM 715 N N . ARG A 1 95 ? -9.440 -8.462 -2.420 1.00 94.19 95 ARG A N 1
ATOM 716 C CA . ARG A 1 95 ? -8.713 -7.679 -1.415 1.00 94.19 95 ARG A CA 1
ATOM 717 C C . ARG A 1 95 ? -7.438 -7.083 -2.020 1.00 94.19 95 ARG A C 1
ATOM 719 O O . ARG A 1 95 ? -6.366 -7.679 -1.897 1.00 94.19 95 ARG A O 1
ATOM 726 N N . PRO A 1 96 ? -7.541 -5.979 -2.775 1.00 96.00 96 PRO A N 1
ATOM 727 C CA . PRO A 1 96 ? -6.373 -5.357 -3.379 1.00 96.00 96 PRO A CA 1
ATOM 7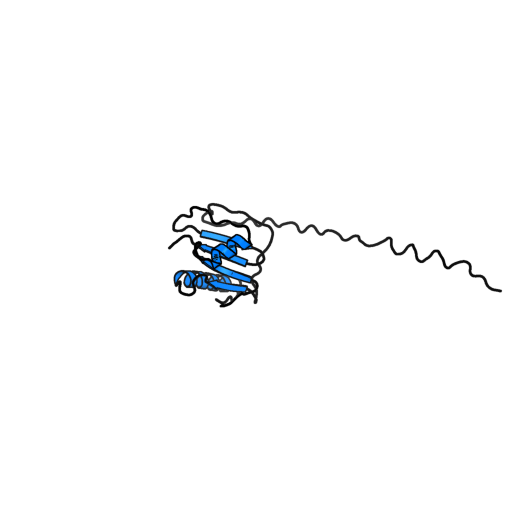28 C C . PRO A 1 96 ? -5.507 -4.637 -2.340 1.00 96.00 96 PRO A C 1
ATOM 730 O O . PRO A 1 96 ? -6.019 -3.964 -1.448 1.00 96.00 96 PRO A O 1
ATOM 733 N N . ILE A 1 97 ? -4.192 -4.728 -2.528 1.00 96.88 97 ILE A N 1
ATOM 734 C CA . ILE A 1 97 ? -3.216 -3.757 -2.028 1.00 96.88 97 ILE A CA 1
ATOM 735 C C . ILE A 1 97 ? -2.800 -2.921 -3.238 1.00 96.88 97 ILE A C 1
ATOM 737 O O . ILE A 1 97 ? -2.074 -3.404 -4.107 1.00 96.88 97 ILE A O 1
ATOM 741 N N . VAL A 1 98 ? -3.335 -1.711 -3.353 1.00 96.19 98 VAL A N 1
ATOM 742 C CA . VAL A 1 98 ? -3.072 -0.801 -4.470 1.00 96.19 98 VAL A CA 1
ATOM 743 C C . VAL A 1 98 ? -1.821 0.010 -4.162 1.00 96.19 98 VAL A C 1
ATOM 745 O O . VAL A 1 98 ? -1.771 0.664 -3.126 1.00 96.19 98 VAL A O 1
ATOM 748 N N . ILE A 1 99 ? -0.835 -0.014 -5.057 1.00 96.38 99 ILE A N 1
ATOM 749 C CA . ILE A 1 99 ? 0.411 0.753 -4.926 1.00 96.38 99 ILE A CA 1
ATOM 750 C C . ILE A 1 99 ? 0.567 1.652 -6.148 1.00 96.38 99 ILE A C 1
ATOM 752 O O . ILE A 1 99 ? 0.433 1.171 -7.274 1.00 96.38 99 ILE A O 1
ATOM 756 N N . GLY A 1 100 ? 0.853 2.934 -5.933 1.00 94.69 100 GLY A N 1
ATOM 757 C CA . GLY A 1 100 ? 1.329 3.828 -6.985 1.00 94.69 100 GLY A CA 1
ATOM 758 C C . GLY A 1 100 ? 1.178 5.302 -6.644 1.00 94.69 100 GLY A C 1
ATOM 759 O O . GLY A 1 100 ? 1.117 5.672 -5.476 1.00 94.69 100 GLY A O 1
ATOM 760 N N . ARG A 1 101 ? 1.129 6.159 -7.664 1.00 92.56 101 ARG A N 1
ATOM 761 C CA . ARG A 1 101 ? 1.099 7.615 -7.474 1.00 92.56 101 ARG A CA 1
ATOM 762 C C . ARG A 1 101 ? -0.302 8.170 -7.222 1.00 92.56 101 ARG A C 1
ATOM 764 O O . ARG A 1 101 ? -1.299 7.646 -7.728 1.00 92.56 101 ARG A O 1
ATOM 771 N N . LEU A 1 102 ? -0.372 9.234 -6.428 1.00 91.69 102 LEU A N 1
ATOM 772 C CA . LEU A 1 102 ? -1.599 9.840 -5.910 1.00 91.69 102 LEU A CA 1
ATOM 773 C C . LEU A 1 102 ? -2.501 10.385 -7.024 1.00 91.69 102 LEU A C 1
ATOM 775 O O . LEU A 1 102 ? -3.721 10.344 -6.892 1.00 91.69 102 LEU A O 1
ATOM 779 N N . GLU A 1 103 ? -1.919 10.858 -8.124 1.00 89.94 103 GLU A N 1
ATOM 780 C CA . GLU A 1 103 ? -2.615 11.408 -9.287 1.00 89.94 103 GLU A CA 1
ATOM 781 C C . GLU A 1 103 ? -3.209 10.337 -10.212 1.00 89.94 103 GLU A C 1
ATOM 783 O O . GLU A 1 103 ? -4.039 10.645 -11.074 1.00 89.94 103 GLU A O 1
ATOM 788 N N . LEU A 1 104 ? -2.831 9.064 -10.041 1.00 93.12 104 LEU A N 1
ATOM 789 C CA . LEU A 1 104 ? -3.333 7.998 -10.898 1.00 93.12 104 LEU A CA 1
ATOM 790 C C . LEU A 1 104 ? -4.825 7.720 -10.626 1.00 93.12 104 LEU A C 1
ATOM 792 O O . LEU A 1 104 ? -5.256 7.626 -9.469 1.00 93.12 104 LEU A O 1
ATOM 796 N N . PRO A 1 105 ? -5.648 7.513 -11.676 1.00 92.44 105 PRO A N 1
ATOM 797 C CA . PRO A 1 105 ? -7.088 7.300 -11.520 1.00 92.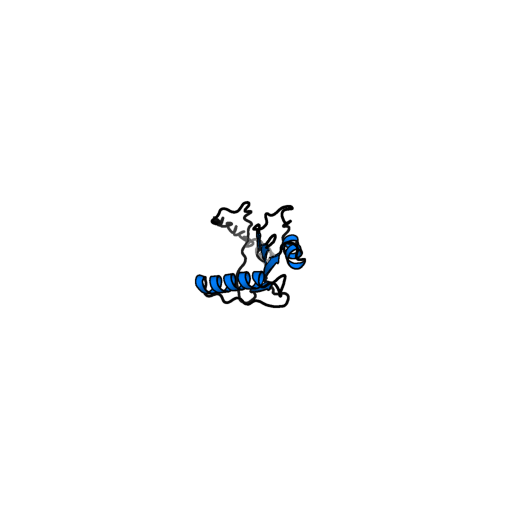44 105 PRO A CA 1
ATOM 798 C C . PRO A 1 105 ? -7.459 6.123 -10.609 1.00 92.44 105 PRO A C 1
ATOM 800 O O . PRO A 1 105 ? -8.428 6.197 -9.859 1.00 92.44 105 PRO A O 1
ATOM 803 N N . SER A 1 106 ? -6.690 5.033 -10.648 1.00 92.25 106 SER A N 1
ATOM 804 C CA . SER A 1 106 ? -6.929 3.847 -9.817 1.00 92.25 106 SER A CA 1
ATOM 805 C C . SER A 1 106 ? -6.739 4.133 -8.325 1.00 92.25 106 SER A C 1
ATOM 807 O O . SER A 1 106 ? -7.536 3.661 -7.512 1.00 92.25 106 SER A O 1
ATOM 809 N N . VAL A 1 107 ? -5.732 4.939 -7.978 1.00 94.19 107 VAL A N 1
ATOM 810 C CA . VAL A 1 107 ? -5.413 5.347 -6.604 1.00 94.19 107 VAL A CA 1
ATOM 811 C C . VAL A 1 107 ? -6.440 6.351 -6.096 1.00 94.19 107 VAL A C 1
ATOM 813 O O . VAL A 1 107 ? -7.061 6.117 -5.060 1.00 94.19 107 VAL A O 1
ATOM 816 N N . THR A 1 108 ? -6.710 7.417 -6.857 1.00 93.06 108 THR A N 1
ATOM 817 C CA . THR A 1 108 ? -7.733 8.412 -6.483 1.00 93.06 108 THR A CA 1
ATOM 818 C C . THR A 1 108 ? -9.109 7.776 -6.299 1.00 93.06 108 THR A C 1
ATOM 820 O O . THR A 1 108 ? -9.827 8.105 -5.355 1.00 93.06 108 THR A O 1
ATOM 823 N N . GLN A 1 109 ? -9.488 6.825 -7.158 1.00 92.88 109 GLN A N 1
ATOM 824 C CA . GLN A 1 109 ? -10.746 6.100 -7.017 1.00 92.88 109 GLN A CA 1
ATOM 825 C C . GLN A 1 109 ? -10.755 5.204 -5.771 1.00 92.88 109 GLN A C 1
ATOM 827 O O . GLN A 1 109 ? -11.795 5.100 -5.122 1.00 92.88 109 GLN A O 1
ATOM 832 N N . ALA A 1 110 ? -9.634 4.561 -5.431 1.00 93.56 110 ALA A N 1
ATOM 833 C CA . ALA A 1 110 ? -9.516 3.750 -4.220 1.00 93.56 110 ALA A CA 1
ATOM 834 C C . ALA A 1 110 ? -9.639 4.591 -2.944 1.00 93.56 110 ALA A C 1
ATOM 836 O O . ALA A 1 110 ? -10.419 4.248 -2.059 1.00 93.56 110 ALA A O 1
ATOM 837 N N . LEU A 1 111 ? -8.972 5.744 -2.886 1.00 93.75 111 LEU A N 1
ATOM 838 C CA . LEU A 1 111 ? -9.098 6.676 -1.762 1.00 93.75 111 LEU A CA 1
ATOM 839 C C . LEU A 1 111 ? -10.545 7.176 -1.607 1.00 93.75 111 LEU A C 1
ATOM 841 O O . LEU A 1 111 ? -11.133 7.056 -0.530 1.00 93.75 111 LEU A O 1
ATOM 845 N N . ARG A 1 112 ? -11.177 7.604 -2.711 1.00 93.50 112 ARG A N 1
ATOM 846 C CA . ARG A 1 112 ? -12.576 8.071 -2.719 1.00 93.50 112 ARG A CA 1
ATOM 847 C C . ARG A 1 112 ? -13.576 7.013 -2.255 1.00 93.50 112 ARG A C 1
ATOM 849 O O . ARG A 1 112 ? -14.511 7.351 -1.536 1.00 93.50 112 ARG A O 1
ATOM 856 N N . ARG A 1 113 ? -13.396 5.737 -2.627 1.00 92.25 113 ARG A N 1
ATOM 857 C CA . ARG A 1 113 ? -14.267 4.633 -2.163 1.00 92.25 113 ARG A CA 1
ATOM 858 C C . ARG A 1 113 ? -14.284 4.484 -0.644 1.00 92.25 113 ARG A C 1
ATOM 860 O O . ARG A 1 113 ? -15.278 4.017 -0.101 1.00 92.25 113 ARG A O 1
ATOM 867 N N . ASN A 1 114 ? -13.200 4.875 0.016 1.00 91.25 114 ASN A N 1
ATOM 868 C CA . ASN A 1 114 ? -13.056 4.807 1.464 1.00 91.25 114 ASN A CA 1
ATOM 869 C C . ASN A 1 114 ? -13.304 6.170 2.133 1.00 91.25 114 ASN A C 1
ATOM 871 O O . ASN A 1 114 ? -12.998 6.332 3.309 1.00 91.25 114 ASN A O 1
ATOM 875 N N . GLY A 1 115 ? -13.845 7.151 1.398 1.00 89.94 115 GLY A N 1
ATOM 876 C CA . GLY A 1 115 ? -14.159 8.479 1.930 1.00 89.94 115 GLY A CA 1
ATOM 877 C C . GLY A 1 115 ? -12.930 9.311 2.297 1.00 89.94 115 GLY A C 1
ATOM 878 O O . GLY A 1 115 ? -13.051 10.251 3.077 1.00 89.94 115 GLY A O 1
ATOM 879 N N . VAL A 1 116 ? -11.753 8.968 1.765 1.00 88.62 116 VAL A N 1
ATOM 880 C CA . VAL A 1 116 ? -10.516 9.713 2.004 1.00 88.62 116 VAL A CA 1
ATOM 881 C C . VAL A 1 116 ? -10.252 10.632 0.826 1.00 88.62 116 VAL A C 1
ATOM 883 O O . VAL A 1 116 ? -10.115 10.185 -0.315 1.00 88.62 116 VAL A O 1
ATOM 886 N N . GLU A 1 117 ? -10.154 11.924 1.113 1.00 84.31 117 GLU A N 1
ATOM 887 C CA . GLU A 1 117 ? -9.656 12.900 0.155 1.00 84.31 117 GLU A CA 1
ATOM 888 C C . GLU A 1 117 ? -8.135 13.017 0.294 1.00 84.31 117 GLU A C 1
ATOM 890 O O . GLU A 1 117 ? -7.629 13.158 1.413 1.00 84.31 117 GLU A O 1
ATOM 895 N N . PRO A 1 118 ? -7.382 12.936 -0.815 1.00 74.75 118 PRO A N 1
ATOM 896 C CA . PRO A 1 118 ? -5.956 13.189 -0.769 1.00 74.75 118 PRO A CA 1
ATOM 897 C C . PRO A 1 118 ? -5.700 14.634 -0.305 1.00 74.75 118 PRO A C 1
ATOM 899 O O . PRO A 1 118 ? -6.396 15.543 -0.764 1.00 74.75 118 PRO A O 1
ATOM 902 N N . PRO A 1 119 ? -4.705 14.877 0.566 1.00 74.56 119 PRO A N 1
ATOM 903 C CA . PRO A 1 119 ? -4.287 16.229 0.913 1.00 74.56 119 PRO A CA 1
ATOM 904 C C . PRO A 1 119 ? -3.989 17.048 -0.348 1.00 74.56 119 PRO A C 1
ATOM 906 O O . PRO A 1 119 ? -3.301 16.566 -1.246 1.00 74.56 119 PRO A O 1
ATOM 909 N N . ALA A 1 120 ? -4.465 18.297 -0.400 1.00 67.81 120 ALA A N 1
ATOM 910 C CA . ALA A 1 120 ? -4.240 19.186 -1.546 1.00 67.81 120 ALA A CA 1
ATOM 911 C C . ALA A 1 120 ? -2.748 19.475 -1.799 1.00 67.81 120 ALA A C 1
ATOM 913 O O . ALA A 1 120 ? -2.364 19.795 -2.920 1.00 67.81 120 ALA A O 1
ATOM 914 N N . THR A 1 121 ? -1.914 19.356 -0.763 1.00 68.06 121 THR A N 1
ATOM 915 C CA . THR A 1 121 ? -0.459 19.471 -0.854 1.00 68.06 121 THR A CA 1
ATOM 916 C C . THR A 1 121 ? 0.207 18.350 -0.059 1.00 68.06 121 THR A C 1
ATOM 918 O O . THR A 1 121 ? 0.133 18.282 1.170 1.00 68.06 121 THR A O 1
ATOM 921 N N . LEU A 1 122 ? 0.877 17.452 -0.774 1.00 78.38 122 LEU A N 1
ATOM 922 C CA . LEU A 1 122 ? 1.898 16.573 -0.219 1.00 78.38 122 LEU A CA 1
ATOM 923 C C . LEU A 1 122 ? 3.266 17.107 -0.653 1.00 78.38 122 LEU A C 1
ATOM 925 O O . LEU A 1 122 ? 3.401 17.688 -1.726 1.00 78.38 122 LEU A O 1
ATOM 929 N N . ASN A 1 123 ? 4.272 16.937 0.203 1.00 82.31 123 ASN A N 1
ATOM 930 C CA . ASN A 1 123 ? 5.659 17.194 -0.188 1.00 82.31 123 ASN A CA 1
ATOM 931 C C . ASN A 1 123 ? 6.087 16.143 -1.231 1.00 82.31 123 ASN A C 1
ATOM 933 O O . ASN A 1 123 ? 5.386 15.144 -1.389 1.00 82.31 123 ASN A O 1
ATOM 937 N N . ASP A 1 124 ? 7.239 16.329 -1.874 1.00 80.19 124 ASP A N 1
ATOM 938 C CA . ASP A 1 124 ? 7.742 15.401 -2.9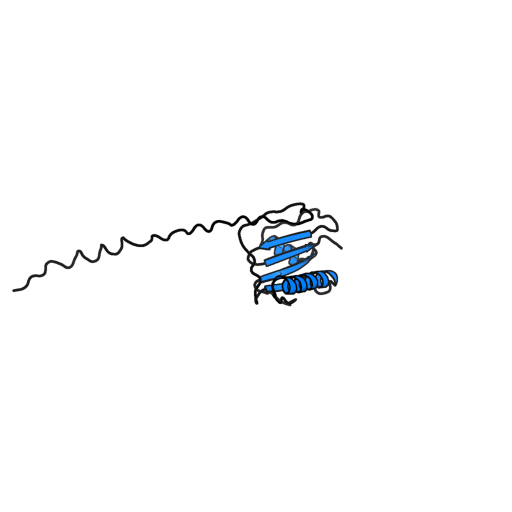00 1.00 80.19 124 ASP A CA 1
ATOM 939 C C . ASP A 1 124 ? 7.804 13.955 -2.369 1.00 80.19 124 ASP A C 1
ATOM 941 O O . ASP A 1 124 ? 7.118 13.081 -2.880 1.00 80.19 124 ASP A O 1
ATOM 945 N N . GLU A 1 125 ? 8.421 13.729 -1.206 1.00 84.88 125 GLU A N 1
ATOM 946 C CA . GLU A 1 125 ? 8.450 12.412 -0.532 1.00 84.88 125 GLU A CA 1
ATOM 947 C C . GLU A 1 125 ? 7.174 12.083 0.278 1.00 84.88 125 GLU A C 1
ATOM 949 O O . GLU A 1 125 ? 7.145 11.198 1.138 1.00 84.88 125 GLU A O 1
ATOM 954 N N . GLY A 1 126 ? 6.102 12.849 0.085 1.00 89.94 126 GLY A N 1
ATOM 955 C CA . GLY A 1 126 ? 4.847 12.665 0.798 1.00 89.94 126 GLY A CA 1
ATOM 956 C C . GLY A 1 126 ? 4.116 11.406 0.345 1.00 89.94 126 GLY A C 1
ATOM 957 O O . GLY A 1 126 ? 4.053 11.100 -0.843 1.00 89.94 126 GLY A O 1
ATOM 958 N N . TYR A 1 127 ? 3.488 10.708 1.288 1.00 92.12 127 TYR A N 1
ATOM 959 C CA . TYR A 1 127 ? 2.666 9.543 0.987 1.00 92.12 127 TYR A CA 1
ATOM 960 C C . TYR A 1 127 ? 1.374 9.515 1.806 1.00 92.12 127 TYR A C 1
ATOM 962 O O . TYR A 1 127 ? 1.260 10.135 2.867 1.00 92.12 127 TYR A O 1
ATOM 970 N N . VAL A 1 128 ? 0.403 8.752 1.312 1.00 93.56 128 VAL A N 1
ATOM 971 C CA . VAL A 1 128 ? -0.840 8.401 1.996 1.00 93.56 128 VAL A CA 1
ATOM 972 C C . VAL A 1 128 ? -0.904 6.882 2.125 1.00 93.56 128 VAL A C 1
ATOM 974 O O . VAL A 1 128 ? -0.809 6.157 1.134 1.00 93.56 128 VAL A O 1
ATOM 977 N N . LEU A 1 129 ? -1.082 6.410 3.359 1.00 94.31 129 LEU A N 1
ATOM 978 C CA . LEU A 1 129 ? -1.360 5.013 3.677 1.00 94.31 129 LEU A CA 1
ATOM 979 C C . LEU A 1 129 ? -2.795 4.904 4.178 1.00 94.31 129 LEU A C 1
ATOM 981 O O . LEU A 1 129 ? -3.158 5.509 5.187 1.00 94.31 129 LEU A O 1
ATOM 985 N N . LEU A 1 130 ? -3.597 4.113 3.478 1.00 94.94 130 LEU A N 1
ATOM 986 C CA . LEU A 1 130 ? -4.964 3.795 3.861 1.00 94.94 130 LEU A CA 1
ATOM 987 C C . LEU A 1 130 ? -5.094 2.287 4.032 1.00 94.94 130 LEU A C 1
ATOM 989 O O . LEU A 1 130 ? -4.752 1.522 3.133 1.00 94.94 130 LEU A O 1
ATOM 993 N N . VAL A 1 131 ? -5.658 1.871 5.160 1.00 94.75 131 VAL A N 1
ATOM 994 C CA . VAL A 1 131 ? -6.004 0.476 5.433 1.00 94.75 131 VAL A CA 1
ATOM 995 C C . VAL A 1 131 ? -7.485 0.423 5.777 1.00 94.75 131 VAL A C 1
ATOM 997 O O . VAL A 1 131 ? -7.914 1.044 6.746 1.00 94.75 131 VAL A O 1
ATOM 1000 N N . SER A 1 132 ? -8.263 -0.322 4.996 1.00 94.25 132 SER A N 1
ATOM 1001 C CA . SER A 1 132 ? -9.657 -0.648 5.299 1.00 94.25 132 SER A CA 1
ATOM 1002 C C . SER A 1 132 ? -9.856 -2.166 5.293 1.00 94.25 132 SER A C 1
ATOM 1004 O O . SER A 1 132 ? -8.979 -2.899 4.837 1.00 94.25 132 SER A O 1
ATOM 1006 N N . PRO A 1 133 ? -10.995 -2.700 5.769 1.00 94.12 133 PRO A N 1
ATOM 1007 C CA . PRO A 1 133 ? -11.235 -4.145 5.737 1.00 94.12 133 PRO A CA 1
ATOM 1008 C C . PRO A 1 133 ? -11.181 -4.768 4.332 1.00 94.12 133 PRO A C 1
ATOM 1010 O O . PRO A 1 133 ? -10.890 -5.962 4.191 1.00 94.12 133 PRO A O 1
ATOM 1013 N N . ASN A 1 134 ? -11.440 -3.956 3.301 1.00 93.44 134 ASN A N 1
ATOM 1014 C CA . ASN A 1 134 ? -11.613 -4.400 1.921 1.00 93.44 134 ASN A CA 1
ATOM 1015 C C . ASN A 1 134 ? -10.382 -4.149 1.045 1.00 93.44 134 ASN A C 1
ATOM 1017 O O . ASN A 1 134 ? -10.128 -4.937 0.138 1.00 93.44 134 ASN A O 1
ATOM 1021 N N . GLU A 1 135 ? -9.622 -3.081 1.287 1.00 95.38 135 GLU A N 1
ATOM 1022 C CA . GLU A 1 135 ? -8.444 -2.746 0.488 1.00 95.38 135 GLU A CA 1
ATOM 1023 C C . GLU A 1 135 ? -7.390 -1.984 1.294 1.00 95.38 135 GLU A C 1
ATOM 1025 O O . GLU A 1 135 ? -7.685 -1.337 2.300 1.00 95.38 135 GLU A O 1
ATOM 1030 N N . VAL A 1 136 ? -6.151 -2.055 0.818 1.00 96.75 136 VAL A N 1
ATOM 1031 C CA . VAL A 1 136 ? -5.042 -1.214 1.275 1.00 96.75 136 VAL A CA 1
ATOM 1032 C C . VAL A 1 136 ? -4.616 -0.333 0.111 1.00 96.75 136 VAL A C 1
ATOM 1034 O O . VAL A 1 136 ? -4.557 -0.805 -1.024 1.00 96.75 136 VAL A O 1
ATOM 1037 N N . VAL A 1 137 ? -4.317 0.935 0.374 1.00 96.50 137 VAL A N 1
ATOM 1038 C CA . VAL A 1 137 ? -3.818 1.878 -0.632 1.00 96.50 137 VAL A CA 1
ATOM 1039 C C . VAL A 1 137 ? -2.526 2.505 -0.127 1.00 96.50 137 VAL A C 1
ATOM 1041 O O . VAL A 1 137 ? -2.498 3.089 0.956 1.00 96.50 137 VAL A O 1
ATOM 1044 N N . VAL A 1 138 ? -1.474 2.387 -0.931 1.00 95.62 138 VAL A N 1
ATOM 1045 C CA . VAL A 1 138 ? -0.174 3.033 -0.753 1.00 95.62 138 VAL A CA 1
ATOM 1046 C C . VAL A 1 138 ? -0.005 4.019 -1.899 1.00 95.62 138 VAL A C 1
ATOM 1048 O O . VAL A 1 138 ? 0.151 3.613 -3.052 1.00 95.62 138 VAL A O 1
ATOM 1051 N N . ALA A 1 139 ? -0.103 5.309 -1.585 1.00 94.12 139 ALA A N 1
ATOM 1052 C CA . ALA A 1 139 ? -0.111 6.374 -2.577 1.00 94.12 139 ALA A CA 1
ATOM 1053 C C . ALA A 1 139 ? 1.031 7.370 -2.342 1.00 94.12 139 ALA A C 1
ATOM 1055 O O . ALA A 1 139 ? 1.035 8.045 -1.315 1.00 94.12 139 ALA A O 1
ATOM 1056 N N . GLY A 1 140 ? 1.977 7.473 -3.276 1.00 91.88 140 GLY A N 1
ATOM 1057 C CA . GLY A 1 140 ? 3.071 8.456 -3.242 1.00 91.88 140 GLY A CA 1
ATOM 1058 C C . GLY A 1 140 ? 2.727 9.744 -3.996 1.00 91.88 140 GLY A C 1
ATOM 1059 O O . GLY A 1 140 ? 1.975 9.696 -4.964 1.00 91.88 140 GLY A O 1
ATOM 1060 N N . SER A 1 141 ? 3.254 10.884 -3.548 1.00 84.75 141 SER A N 1
ATOM 1061 C CA . SER A 1 141 ? 3.014 12.215 -4.128 1.00 84.75 141 SER A CA 1
ATOM 1062 C C . SER A 1 141 ? 3.748 12.427 -5.451 1.00 84.75 141 SER A C 1
ATOM 1064 O O . SER A 1 141 ? 3.123 12.768 -6.448 1.00 84.75 141 SER A O 1
ATOM 1066 N N . ASN A 1 142 ? 5.065 12.224 -5.464 1.00 70.62 142 ASN A N 1
ATOM 1067 C CA . ASN A 1 142 ? 5.891 12.288 -6.661 1.00 70.62 142 ASN A CA 1
ATOM 1068 C C . ASN A 1 142 ? 7.248 11.638 -6.363 1.00 70.62 142 ASN A C 1
ATOM 1070 O O . ASN A 1 142 ? 7.704 11.650 -5.223 1.00 70.62 142 ASN A O 1
ATOM 1074 N N . ASN A 1 143 ? 7.893 11.092 -7.383 1.00 48.66 143 ASN A N 1
ATOM 1075 C CA . ASN A 1 143 ? 9.326 10.821 -7.376 1.00 48.66 143 ASN A CA 1
ATOM 1076 C C . ASN A 1 143 ? 9.894 11.447 -8.647 1.00 48.66 143 ASN A C 1
ATOM 1078 O O . ASN A 1 143 ? 9.322 11.159 -9.727 1.00 48.66 143 ASN A O 1
#

Mean predicted aligned error: 11.8 Å